Protein AF-A0A183HPE6-F1 (afdb_monomer_lite)

pLDDT: mean 84.29, std 10.39, range [44.97, 95.69]

InterPro domains:
  IPR002159 CD36 family [PF01130] (2-77)
  IPR002159 CD36 family [PTHR11923] (2-77)

Organism: NCBI:txid387005

Sequence (78 aa):
MENNTRVLYRNKRYYIYNENESCVNCSLNDWVTIPNIVLQYMANFAAKSPPFVQQLIKFALSHFEHGAPFIRITVNQV

Structure (mmCIF, N/CA/C/O backbone):
data_AF-A0A183HPE6-F1
#
_entry.id   AF-A0A183HPE6-F1
#
loop_
_atom_site.group_PDB
_atom_site.id
_atom_site.type_symbol
_atom_site.label_atom_id
_atom_site.label_alt_id
_atom_site.label_comp_id
_atom_site.label_asym_id
_atom_site.label_entity_id
_atom_site.label_seq_id
_atom_site.pdbx_PDB_ins_code
_atom_site.Cartn_x
_atom_site.Cartn_y
_atom_site.Cartn_z
_atom_site.occupancy
_atom_site.B_iso_or_equiv
_atom_site.auth_seq_id
_atom_site.auth_comp_id
_atom_site.auth_asym_id
_atom_site.auth_atom_id
_atom_site.pdbx_PDB_model_num
ATOM 1 N N . MET A 1 1 ? -43.714 -5.255 -25.384 1.00 44.97 1 MET A N 1
ATOM 2 C CA . MET A 1 1 ? -42.491 -5.993 -25.764 1.00 44.97 1 MET A CA 1
ATOM 3 C C . MET A 1 1 ? -41.318 -5.044 -25.575 1.00 44.97 1 MET 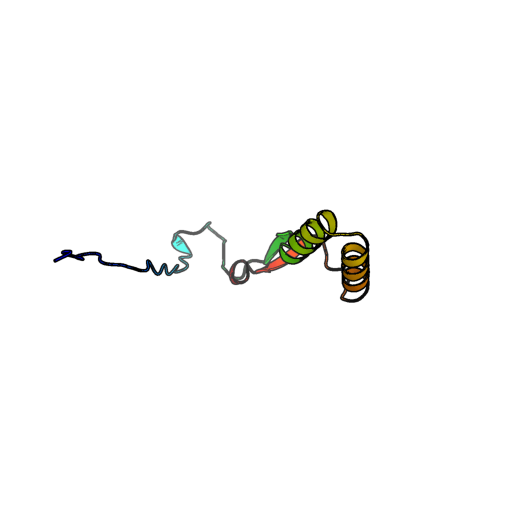A C 1
ATOM 5 O O . MET A 1 1 ? -41.155 -4.145 -26.386 1.00 44.97 1 MET A O 1
ATOM 9 N N . GLU A 1 2 ? -40.586 -5.149 -24.464 1.00 56.25 2 GLU A N 1
ATOM 10 C CA . GLU A 1 2 ? -39.389 -4.326 -24.238 1.00 56.25 2 GLU A CA 1
ATOM 11 C C . GLU A 1 2 ? -38.211 -4.904 -25.023 1.00 56.25 2 GLU A C 1
ATOM 13 O O . GLU A 1 2 ? -37.823 -6.057 -24.834 1.00 56.25 2 GLU A O 1
ATOM 18 N N . ASN A 1 3 ? -37.657 -4.096 -25.925 1.00 64.44 3 ASN A N 1
ATOM 19 C CA . ASN A 1 3 ? -36.506 -4.456 -26.739 1.00 64.44 3 ASN A CA 1
ATOM 20 C C . ASN A 1 3 ? -35.224 -4.258 -25.910 1.00 64.44 3 ASN A C 1
ATOM 22 O O . ASN A 1 3 ? -34.571 -3.218 -25.972 1.00 64.44 3 ASN A O 1
ATOM 26 N N . ASN A 1 4 ? -34.912 -5.233 -25.054 1.00 64.44 4 ASN A N 1
ATOM 27 C CA . ASN A 1 4 ? -33.752 -5.201 -24.161 1.00 64.44 4 ASN A CA 1
ATOM 28 C C . ASN A 1 4 ? -32.461 -5.597 -24.901 1.00 64.44 4 ASN A C 1
ATOM 30 O O . ASN A 1 4 ? -31.939 -6.695 -24.733 1.00 64.44 4 ASN A O 1
ATOM 34 N N . THR A 1 5 ? -31.905 -4.678 -25.694 1.00 75.50 5 THR A N 1
ATOM 35 C CA . THR A 1 5 ? -30.611 -4.841 -26.391 1.00 75.50 5 THR A CA 1
ATOM 36 C C . THR A 1 5 ? -29.416 -4.370 -25.551 1.00 75.50 5 THR A C 1
ATOM 38 O O . THR A 1 5 ? -28.447 -3.822 -26.081 1.00 75.50 5 THR A O 1
ATOM 41 N N . ARG A 1 6 ? -29.469 -4.502 -24.220 1.00 73.69 6 ARG A N 1
ATOM 42 C CA . ARG A 1 6 ? -28.348 -4.088 -23.362 1.00 73.69 6 ARG A CA 1
ATOM 43 C C . ARG A 1 6 ? -27.256 -5.151 -23.354 1.00 73.69 6 ARG A C 1
ATOM 45 O O . ARG A 1 6 ? -27.474 -6.270 -22.907 1.00 73.69 6 ARG A O 1
ATOM 52 N N . VAL A 1 7 ? -26.059 -4.754 -23.778 1.00 75.38 7 VAL A N 1
ATOM 53 C CA . VAL A 1 7 ? -24.838 -5.550 -23.633 1.00 75.38 7 VAL A CA 1
ATOM 54 C C . VAL A 1 7 ? -24.087 -5.062 -22.400 1.00 75.38 7 VAL A C 1
ATOM 56 O O . VAL A 1 7 ? -23.631 -3.921 -22.343 1.00 75.38 7 VAL A O 1
ATOM 59 N N . LEU A 1 8 ? -23.969 -5.929 -21.398 1.00 81.69 8 LEU A N 1
ATOM 60 C CA . LEU A 1 8 ? -23.122 -5.703 -20.233 1.00 81.69 8 LEU A CA 1
ATOM 61 C C . LEU A 1 8 ? -21.744 -6.294 -20.522 1.00 81.69 8 LEU A C 1
ATOM 63 O O . LEU A 1 8 ? -21.627 -7.492 -20.774 1.00 81.69 8 LEU A O 1
ATOM 67 N N . TYR A 1 9 ? -20.699 -5.471 -20.469 1.00 81.00 9 TYR A N 1
ATOM 68 C CA . TYR A 1 9 ? -19.322 -5.940 -20.594 1.00 81.00 9 TYR A CA 1
ATOM 69 C C . TYR A 1 9 ? -18.534 -5.602 -19.331 1.00 81.00 9 TYR A C 1
ATOM 71 O O . TYR A 1 9 ? -18.681 -4.530 -18.744 1.00 81.00 9 TYR A O 1
ATOM 79 N N . ARG A 1 10 ? -17.677 -6.533 -18.905 1.00 82.88 10 ARG A N 1
ATOM 80 C CA . ARG A 1 10 ? -16.748 -6.323 -17.795 1.00 82.88 10 ARG A CA 1
ATOM 81 C C . ARG A 1 10 ? -15.365 -6.076 -18.370 1.00 82.88 10 ARG A C 1
ATOM 83 O O . ARG A 1 10 ? -14.757 -6.987 -18.926 1.00 82.88 10 ARG A O 1
ATOM 90 N N . ASN A 1 11 ? -14.870 -4.853 -18.225 1.00 83.94 11 ASN A N 1
ATOM 91 C CA . ASN A 1 11 ? -13.510 -4.521 -18.625 1.00 83.94 11 ASN A CA 1
ATOM 92 C C . ASN A 1 11 ? -12.521 -5.215 -17.671 1.00 83.94 11 ASN A C 1
ATOM 94 O O . ASN A 1 11 ? -12.450 -4.870 -16.490 1.00 83.94 11 ASN A O 1
ATOM 98 N N . LYS A 1 12 ? -11.804 -6.227 -18.170 1.00 88.88 12 LYS A N 1
ATOM 99 C CA . LYS A 1 12 ? -10.683 -6.851 -17.461 1.00 88.88 12 LYS A CA 1
ATOM 100 C C . LYS A 1 12 ? -9.403 -6.180 -17.941 1.00 88.88 12 LYS A C 1
ATOM 102 O O . LYS A 1 12 ? -9.086 -6.252 -19.124 1.00 88.88 12 LYS A O 1
ATOM 107 N N . ARG A 1 13 ? -8.683 -5.536 -17.025 1.00 90.62 13 ARG A N 1
ATOM 108 C CA . ARG A 1 13 ? -7.386 -4.919 -17.313 1.00 90.62 13 ARG A CA 1
ATOM 109 C C . ARG A 1 13 ? -6.275 -5.844 -16.841 1.00 90.62 13 ARG A C 1
ATOM 111 O O . ARG A 1 13 ? -6.332 -6.341 -15.720 1.00 90.62 13 ARG A O 1
ATOM 118 N N . TYR A 1 14 ? -5.290 -6.042 -17.704 1.00 90.62 14 TYR A N 1
ATOM 119 C CA . TYR A 1 14 ? -4.049 -6.739 -17.402 1.00 90.62 14 TYR A CA 1
ATOM 120 C C . TYR A 1 14 ? -2.915 -5.744 -17.600 1.00 90.62 14 TYR A C 1
ATOM 122 O O . TYR A 1 14 ? -2.912 -5.004 -18.583 1.00 90.62 14 TYR A O 1
ATOM 130 N N . TYR A 1 15 ? -1.986 -5.715 -16.655 1.00 89.12 15 TYR A N 1
ATOM 131 C CA . TYR A 1 15 ? -0.818 -4.850 -16.701 1.00 89.12 15 TYR A CA 1
ATOM 132 C C . TYR A 1 15 ? 0.409 -5.744 -16.840 1.00 89.12 15 TYR A C 1
ATOM 134 O O . TYR A 1 15 ? 0.546 -6.719 -16.102 1.00 89.12 15 TYR A O 1
ATOM 142 N N . ILE A 1 16 ? 1.257 -5.441 -17.819 1.00 92.50 16 ILE A N 1
ATOM 143 C CA . ILE A 1 16 ? 2.505 -6.158 -18.075 1.00 92.50 16 ILE A CA 1
ATOM 144 C C . ILE A 1 16 ? 3.630 -5.176 -17.782 1.00 92.50 16 ILE A C 1
ATOM 146 O O . ILE A 1 16 ? 3.614 -4.052 -18.279 1.00 92.50 16 ILE A O 1
ATOM 150 N N . TYR A 1 17 ? 4.575 -5.590 -16.947 1.00 92.88 17 TYR A N 1
ATOM 151 C CA . TYR A 1 17 ? 5.741 -4.780 -16.634 1.00 92.88 17 TYR A CA 1
ATOM 152 C C . TYR A 1 17 ? 6.697 -4.716 -17.831 1.00 92.88 17 TYR A C 1
ATOM 154 O O . TYR A 1 17 ? 6.956 -5.733 -18.476 1.00 92.88 17 TYR A O 1
ATOM 162 N N . ASN A 1 18 ? 7.222 -3.521 -18.101 1.00 92.62 18 ASN A N 1
ATOM 163 C CA . ASN A 1 18 ? 8.205 -3.264 -19.146 1.00 92.62 18 ASN A CA 1
ATOM 164 C C . ASN A 1 18 ? 9.366 -2.451 -18.564 1.00 92.62 18 ASN A C 1
ATOM 166 O O . ASN A 1 18 ? 9.207 -1.281 -18.216 1.00 92.62 18 ASN A O 1
ATOM 170 N N . GLU A 1 19 ? 10.534 -3.077 -18.463 1.00 91.38 19 GLU A N 1
ATOM 171 C CA . GLU A 1 19 ? 11.744 -2.467 -17.906 1.00 91.38 19 GLU A CA 1
ATOM 172 C C . GLU A 1 19 ? 12.255 -1.304 -18.770 1.00 91.38 19 GLU A C 1
ATOM 174 O O . GLU A 1 19 ? 12.645 -0.269 -18.241 1.00 91.38 19 GLU A O 1
ATOM 179 N N . ASN A 1 20 ? 12.141 -1.408 -20.100 1.00 93.44 20 ASN A N 1
ATOM 180 C CA . ASN A 1 20 ? 12.618 -0.378 -21.033 1.00 93.44 20 ASN A CA 1
ATOM 181 C C . ASN A 1 20 ? 11.769 0.903 -21.013 1.00 93.44 20 ASN A C 1
ATOM 183 O O . ASN A 1 20 ? 12.245 1.969 -21.392 1.00 93.44 20 ASN A O 1
ATOM 187 N N . GLU A 1 21 ? 10.503 0.791 -20.606 1.00 93.75 21 GLU A N 1
ATOM 188 C CA . GLU A 1 21 ? 9.583 1.925 -20.432 1.00 93.75 21 GLU A CA 1
ATOM 189 C C . GLU A 1 21 ? 9.510 2.394 -18.970 1.00 93.75 21 GLU A C 1
ATOM 191 O O . GLU A 1 21 ? 8.773 3.326 -18.644 1.00 93.75 21 GLU A O 1
ATOM 196 N N . SER A 1 22 ? 10.275 1.754 -18.085 1.00 91.44 22 SER A N 1
ATOM 197 C CA . SER A 1 22 ? 10.427 2.154 -16.690 1.00 91.44 22 SER A CA 1
ATOM 198 C C . SER A 1 22 ? 11.594 3.136 -16.531 1.00 91.44 22 SER A C 1
ATOM 200 O O . SER A 1 22 ? 12.330 3.439 -17.469 1.00 91.44 22 SER A O 1
ATOM 202 N N . CYS A 1 23 ? 11.773 3.683 -15.327 1.00 89.50 23 CYS A N 1
ATOM 203 C CA . CYS A 1 23 ? 12.971 4.460 -15.026 1.00 89.50 23 CYS A CA 1
ATOM 204 C C . CYS A 1 23 ? 14.243 3.599 -15.138 1.00 89.50 23 CYS A C 1
ATOM 206 O O . CYS A 1 23 ? 14.207 2.400 -14.886 1.00 89.50 23 CYS A O 1
ATOM 208 N N . VAL A 1 24 ? 15.368 4.235 -15.492 1.00 88.00 24 VAL A N 1
ATOM 209 C CA . VAL A 1 24 ? 16.622 3.593 -15.954 1.00 88.00 24 VAL A CA 1
ATOM 210 C C . VAL A 1 24 ? 17.114 2.430 -15.081 1.00 88.00 24 VAL A C 1
ATOM 212 O O . VAL A 1 24 ? 17.661 1.475 -15.612 1.00 88.00 24 VAL A O 1
ATOM 215 N N . ASN A 1 25 ? 16.913 2.496 -13.763 1.00 88.25 25 ASN A N 1
ATOM 216 C CA . ASN A 1 25 ? 17.359 1.476 -12.808 1.00 88.25 25 ASN A CA 1
ATOM 217 C C . ASN A 1 25 ? 16.206 0.957 -11.939 1.00 88.25 25 ASN A C 1
ATOM 219 O O . ASN A 1 25 ? 16.417 0.661 -10.767 1.00 88.25 25 ASN A O 1
ATOM 223 N N . CYS A 1 26 ? 14.988 0.940 -12.476 1.00 90.50 26 CYS A N 1
ATOM 224 C CA . CYS A 1 26 ? 13.800 0.565 -11.724 1.00 90.50 26 CYS A CA 1
ATOM 225 C C . CYS A 1 26 ? 13.361 -0.852 -12.058 1.00 90.50 26 CYS A C 1
ATOM 227 O O . CYS A 1 26 ? 13.004 -1.146 -13.198 1.00 90.50 26 CYS A O 1
ATOM 229 N N . SER A 1 27 ? 13.308 -1.699 -11.040 1.00 92.81 27 SER A N 1
ATOM 230 C CA . SER A 1 27 ? 12.890 -3.091 -11.117 1.00 92.81 27 SER A CA 1
ATOM 231 C C . SER A 1 27 ? 11.682 -3.363 -10.227 1.00 92.81 27 SER A C 1
ATOM 233 O O . SER A 1 27 ? 11.493 -2.759 -9.173 1.00 92.81 27 SER A O 1
ATOM 235 N N . LEU A 1 28 ? 10.889 -4.369 -10.597 1.00 92.75 28 LEU A N 1
ATOM 236 C CA . LEU A 1 28 ? 9.842 -4.911 -9.727 1.00 92.75 28 LEU A CA 1
ATOM 237 C C . LEU A 1 28 ? 10.387 -5.440 -8.388 1.00 92.75 28 LEU A C 1
ATOM 239 O O . LEU A 1 28 ? 9.653 -5.487 -7.401 1.00 92.75 28 LEU A O 1
ATOM 243 N N . ASN A 1 29 ? 11.666 -5.819 -8.348 1.00 94.50 29 ASN A N 1
ATOM 244 C CA . ASN A 1 29 ? 12.335 -6.315 -7.145 1.00 94.50 29 ASN A CA 1
ATOM 245 C C . ASN A 1 29 ? 12.894 -5.197 -6.253 1.00 94.50 29 ASN A C 1
ATOM 247 O O . ASN A 1 29 ? 13.456 -5.490 -5.194 1.00 94.50 29 ASN A O 1
ATOM 251 N N . ASP A 1 30 ? 12.754 -3.933 -6.656 1.00 93.62 30 ASP A N 1
ATOM 252 C CA . ASP A 1 30 ? 13.250 -2.813 -5.867 1.00 93.62 30 ASP A CA 1
ATOM 253 C C . ASP A 1 30 ? 12.466 -2.681 -4.570 1.00 93.62 30 ASP A C 1
ATOM 255 O O . ASP A 1 30 ? 11.237 -2.763 -4.537 1.00 93.62 30 ASP A O 1
ATOM 259 N N . TRP A 1 31 ? 13.197 -2.455 -3.482 1.00 95.19 31 TRP A N 1
ATOM 260 C CA . TRP A 1 31 ? 12.609 -2.265 -2.167 1.00 95.19 31 TRP A CA 1
ATOM 261 C C . TRP A 1 31 ? 12.159 -0.826 -1.981 1.00 95.19 31 TRP A C 1
ATOM 263 O O . TRP A 1 31 ? 12.970 0.100 -2.025 1.00 95.19 31 TRP A O 1
ATOM 273 N N . VAL A 1 32 ? 10.887 -0.658 -1.654 1.00 93.75 32 VAL A N 1
ATOM 274 C CA . VAL A 1 32 ? 10.276 0.626 -1.336 1.00 93.75 32 VAL A CA 1
ATOM 275 C C . VAL A 1 32 ? 9.722 0.608 0.081 1.00 93.75 32 VAL A C 1
ATOM 277 O O . VAL A 1 32 ? 9.231 -0.406 0.578 1.00 93.75 32 VAL A O 1
ATOM 280 N N . THR A 1 33 ? 9.817 1.753 0.747 1.00 94.62 33 THR A N 1
ATOM 281 C CA . THR A 1 33 ? 9.183 1.969 2.045 1.00 94.62 33 THR A CA 1
ATOM 282 C C . THR A 1 33 ? 7.881 2.712 1.807 1.00 94.62 33 THR A C 1
ATOM 284 O O . THR A 1 33 ? 7.904 3.874 1.402 1.00 94.62 33 THR A O 1
ATOM 287 N N . ILE A 1 34 ? 6.755 2.047 2.046 1.00 92.38 34 ILE A N 1
ATOM 288 C CA . ILE A 1 34 ? 5.427 2.630 1.856 1.00 92.38 34 ILE A CA 1
ATOM 289 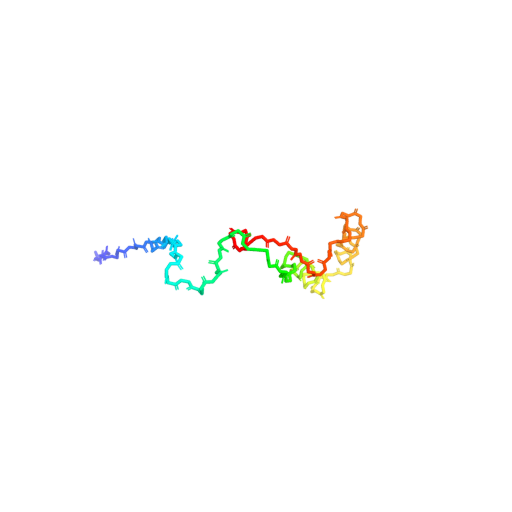C C . ILE A 1 34 ? 4.679 2.720 3.185 1.00 92.38 34 ILE A C 1
ATOM 291 O O . ILE A 1 34 ? 4.962 1.955 4.111 1.00 92.38 34 ILE A O 1
ATOM 295 N N . PRO A 1 35 ? 3.705 3.632 3.307 1.00 91.31 35 PRO A N 1
ATOM 296 C CA . PRO A 1 35 ? 2.830 3.648 4.464 1.00 91.31 35 PRO A CA 1
ATOM 297 C C . PRO A 1 35 ? 2.038 2.336 4.579 1.00 91.31 35 PRO A C 1
ATOM 299 O O . PRO A 1 35 ? 1.539 1.814 3.583 1.00 91.31 35 PRO A O 1
ATOM 302 N N . ASN A 1 36 ? 1.877 1.815 5.795 1.00 89.81 36 ASN A N 1
ATOM 303 C CA . ASN A 1 36 ? 1.080 0.613 6.026 1.00 89.81 36 ASN A CA 1
ATOM 304 C C . ASN A 1 36 ? -0.417 0.935 5.897 1.00 89.81 36 ASN A C 1
ATOM 306 O O . ASN A 1 36 ? -1.058 1.410 6.838 1.00 89.81 36 A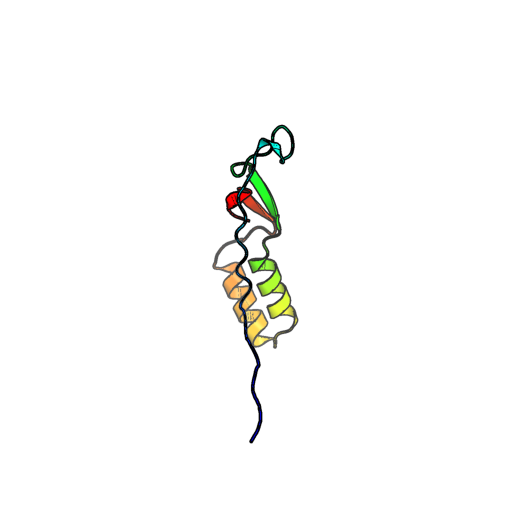SN A O 1
ATOM 310 N N . ILE A 1 37 ? -0.974 0.685 4.712 1.00 88.38 37 ILE A N 1
ATOM 311 C CA . ILE A 1 37 ? -2.367 1.006 4.378 1.00 88.38 37 ILE A CA 1
ATOM 312 C C . ILE A 1 37 ? -3.347 0.242 5.280 1.00 88.38 37 ILE A C 1
ATOM 314 O O . ILE A 1 37 ? -4.343 0.810 5.725 1.00 88.38 37 ILE A O 1
ATOM 318 N N . VAL A 1 38 ? -3.052 -1.019 5.609 1.00 85.56 38 VAL A N 1
ATOM 319 C CA . VAL A 1 38 ? -3.899 -1.838 6.491 1.00 85.56 38 VAL A CA 1
ATOM 320 C C . VAL A 1 38 ? -3.988 -1.204 7.876 1.00 85.56 38 VAL A C 1
ATOM 322 O O . VAL A 1 38 ? -5.087 -1.005 8.399 1.00 85.56 38 VAL A O 1
ATOM 325 N N . LEU A 1 39 ? -2.843 -0.807 8.434 1.00 85.44 39 LEU A N 1
ATOM 326 C CA . LEU A 1 39 ? -2.787 -0.130 9.725 1.00 85.44 39 LEU A CA 1
ATOM 327 C C . LEU A 1 39 ? -3.538 1.208 9.696 1.00 85.44 39 LEU A C 1
ATOM 329 O O . LEU A 1 39 ? -4.286 1.514 10.624 1.00 85.44 39 LEU A O 1
ATOM 333 N N . GLN A 1 40 ? -3.401 1.984 8.618 1.00 85.25 40 GLN A N 1
ATOM 334 C CA . GLN A 1 40 ? -4.138 3.240 8.455 1.00 85.25 40 GLN A CA 1
ATOM 335 C C . GLN A 1 40 ? -5.649 3.029 8.396 1.00 85.25 40 GLN A C 1
ATOM 337 O O . GLN A 1 40 ? -6.393 3.774 9.034 1.00 85.25 40 GLN A O 1
ATOM 342 N N . TYR A 1 41 ? -6.124 2.013 7.672 1.00 87.94 41 TYR A N 1
ATOM 343 C CA . TYR A 1 41 ? -7.548 1.685 7.643 1.00 87.94 41 TYR A CA 1
ATOM 344 C C . TYR A 1 41 ? -8.059 1.274 9.019 1.00 87.94 41 TYR A C 1
ATOM 346 O O . TYR A 1 41 ? -9.111 1.761 9.433 1.00 87.94 41 TYR A O 1
ATOM 354 N N . MET A 1 42 ? -7.315 0.442 9.750 1.00 83.56 42 MET A N 1
ATOM 355 C CA . MET A 1 42 ? -7.683 0.047 11.112 1.00 83.56 42 MET A CA 1
ATOM 356 C C . MET A 1 42 ? -7.737 1.252 12.055 1.00 83.56 42 MET A C 1
ATOM 358 O O . MET A 1 42 ? -8.703 1.397 12.803 1.00 83.56 42 MET A O 1
ATOM 362 N N . ALA A 1 43 ? -6.754 2.152 11.985 1.00 83.50 43 ALA A N 1
ATOM 363 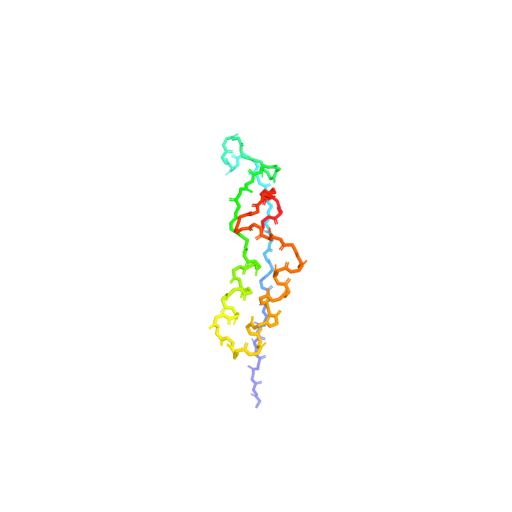C CA . ALA A 1 43 ? -6.732 3.374 12.785 1.00 83.50 43 ALA A CA 1
ATOM 364 C C . ALA A 1 43 ? -7.910 4.304 12.443 1.00 83.50 43 ALA A C 1
ATOM 366 O O . ALA A 1 43 ? -8.613 4.772 13.341 1.00 83.50 43 ALA A O 1
ATOM 367 N N . ASN A 1 44 ? -8.182 4.516 11.152 1.00 87.12 44 ASN A N 1
ATOM 368 C CA . ASN A 1 44 ? -9.310 5.323 10.682 1.00 87.12 44 ASN A CA 1
ATOM 369 C C . ASN A 1 44 ? -10.660 4.720 11.084 1.00 87.12 44 ASN A C 1
ATOM 371 O O . ASN A 1 44 ? -11.580 5.447 11.463 1.00 87.12 44 ASN A O 1
ATOM 375 N N . PHE A 1 45 ? -10.785 3.396 11.014 1.00 86.31 45 PHE A N 1
ATOM 376 C CA . PHE A 1 45 ? -11.978 2.686 11.453 1.00 86.31 45 PHE A CA 1
ATOM 377 C C . PHE A 1 45 ? -12.162 2.820 12.968 1.00 86.31 45 PHE A C 1
ATOM 379 O O . PHE A 1 45 ? -13.242 3.198 13.419 1.00 86.31 45 PHE A O 1
ATOM 386 N N . ALA A 1 46 ? -11.101 2.618 13.755 1.00 84.94 46 ALA A N 1
ATOM 387 C CA . ALA A 1 46 ? -11.125 2.794 15.205 1.00 84.94 46 ALA A CA 1
ATOM 388 C C . ALA A 1 46 ? -11.512 4.224 15.614 1.00 84.94 46 ALA A C 1
ATOM 390 O O . ALA A 1 46 ? -12.262 4.397 16.570 1.00 84.94 46 ALA A O 1
ATOM 391 N N . ALA A 1 47 ? -11.049 5.243 14.882 1.00 85.81 47 ALA A N 1
ATOM 392 C CA . ALA A 1 47 ? -11.387 6.646 15.135 1.00 85.81 47 ALA A CA 1
ATOM 393 C C . ALA A 1 47 ? -12.871 6.976 14.889 1.00 85.81 47 ALA A C 1
ATOM 395 O O . ALA A 1 47 ? -13.405 7.891 15.511 1.00 85.81 47 ALA A O 1
ATOM 396 N N . LYS A 1 48 ? -13.543 6.236 14.000 1.00 89.69 48 LYS A N 1
ATOM 397 C CA . LYS A 1 48 ? -14.974 6.399 13.686 1.00 89.69 48 LYS A CA 1
ATOM 398 C C . LYS A 1 48 ? -15.883 5.447 14.467 1.00 89.69 48 LYS A C 1
ATOM 400 O O . LYS A 1 48 ? -17.099 5.498 14.303 1.00 89.69 48 LYS A O 1
ATOM 405 N N . SER A 1 49 ? -15.306 4.558 15.271 1.00 86.75 49 SER A N 1
ATOM 406 C CA . SER A 1 49 ? -16.043 3.493 15.944 1.00 86.75 49 SER A CA 1
ATOM 407 C C . SER A 1 49 ? -16.438 3.865 17.377 1.00 86.75 49 SER A C 1
ATOM 409 O O . SER A 1 49 ? -15.776 4.692 18.006 1.00 86.75 49 SER A O 1
ATOM 411 N N . PRO A 1 50 ? -17.481 3.225 17.938 1.00 90.69 50 PRO A N 1
ATOM 412 C CA . PRO A 1 50 ? -17.829 3.375 19.347 1.00 90.69 50 PRO A CA 1
ATOM 413 C C . PRO A 1 50 ? -16.666 2.990 20.286 1.00 90.69 50 PRO A C 1
ATOM 415 O O . PRO A 1 50 ? -15.842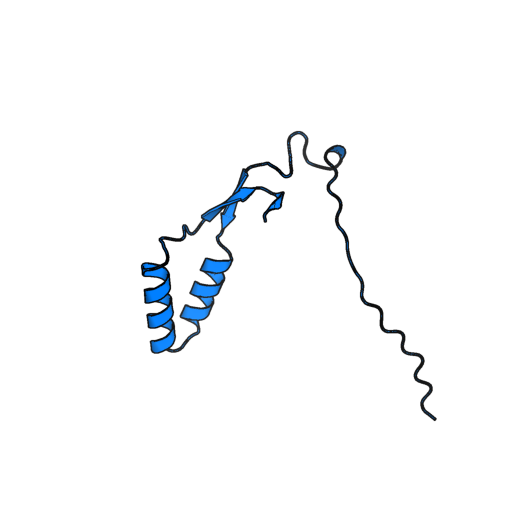 2.143 19.919 1.00 90.69 50 PRO A O 1
ATOM 418 N N . PRO A 1 51 ? -16.626 3.519 21.526 1.00 87.50 51 PRO A N 1
ATOM 419 C CA . PRO A 1 51 ? -15.500 3.331 22.451 1.00 87.50 51 PRO A CA 1
ATOM 420 C C . PRO A 1 51 ? -15.103 1.866 22.693 1.00 87.50 51 PRO A C 1
ATOM 422 O O . PRO A 1 51 ? -13.916 1.553 22.766 1.00 87.50 51 PRO A O 1
ATOM 425 N N . PHE A 1 52 ? -16.075 0.947 22.749 1.00 88.44 52 PHE A N 1
ATOM 426 C CA . PHE A 1 52 ? -15.801 -0.479 22.967 1.00 88.44 52 PHE A CA 1
ATOM 427 C C . PHE A 1 52 ? -15.024 -1.117 21.800 1.00 88.44 52 PHE A C 1
ATOM 429 O O . PHE A 1 52 ? -14.093 -1.892 22.016 1.00 88.44 52 PHE A O 1
ATOM 436 N N . VAL A 1 53 ? -15.363 -0.754 20.558 1.00 85.56 53 VAL A N 1
ATOM 437 C CA . VAL A 1 53 ? -14.691 -1.244 19.343 1.00 85.56 53 VAL A CA 1
ATOM 438 C C . VAL A 1 53 ? -13.289 -0.659 19.258 1.00 85.56 53 VAL A C 1
ATOM 440 O O . VAL A 1 53 ? -12.334 -1.368 18.949 1.00 85.56 53 VAL A O 1
ATOM 443 N N . GLN A 1 54 ? -13.147 0.627 19.582 1.00 84.81 54 GLN A N 1
ATOM 444 C CA . GLN A 1 54 ? -11.849 1.290 19.605 1.00 84.81 54 GLN A CA 1
ATOM 445 C C . GLN A 1 54 ? -10.885 0.594 20.576 1.00 84.81 54 GLN A C 1
ATOM 447 O O . GLN A 1 54 ? -9.706 0.436 20.264 1.00 84.81 54 GLN A O 1
ATOM 452 N N . GLN A 1 55 ? -11.381 0.153 21.733 1.00 85.31 55 GLN A N 1
ATOM 453 C CA . GLN A 1 55 ? -10.576 -0.532 22.740 1.00 85.31 55 GLN A CA 1
ATOM 454 C C . GLN A 1 55 ? -10.158 -1.940 22.302 1.00 85.31 55 GLN A C 1
ATOM 456 O O . GLN A 1 55 ? -9.000 -2.307 22.494 1.00 85.31 55 GLN A O 1
ATOM 461 N N . LEU A 1 56 ? -11.045 -2.684 21.632 1.00 84.94 56 LEU A N 1
ATOM 462 C CA . LEU A 1 56 ? -10.706 -3.972 21.016 1.00 84.94 56 LEU A CA 1
ATOM 463 C C . LEU A 1 56 ? -9.636 -3.825 19.929 1.00 84.94 56 LEU A C 1
ATOM 465 O O . LEU A 1 56 ? -8.677 -4.593 19.908 1.00 84.94 56 LEU A O 1
ATOM 469 N N . ILE A 1 57 ? -9.760 -2.816 19.062 1.00 82.00 57 ILE A N 1
ATOM 470 C CA . ILE A 1 57 ? -8.774 -2.567 18.002 1.00 82.00 57 ILE A CA 1
ATOM 471 C C . ILE A 1 57 ? -7.437 -2.140 18.604 1.00 82.00 57 ILE A C 1
ATOM 473 O O . ILE A 1 57 ? -6.406 -2.661 18.201 1.00 82.00 57 ILE A O 1
ATOM 477 N N . LYS A 1 58 ? -7.430 -1.243 19.598 1.00 81.31 58 LYS A N 1
ATOM 478 C CA . LYS A 1 58 ? -6.198 -0.855 20.306 1.00 81.31 58 LYS A CA 1
ATOM 479 C C . LYS A 1 58 ? -5.519 -2.058 20.958 1.00 81.31 58 LYS A C 1
ATOM 481 O O . LYS A 1 58 ? -4.306 -2.191 20.845 1.00 81.31 58 LYS A O 1
ATOM 486 N N . PHE A 1 59 ? -6.291 -2.939 21.594 1.00 83.31 59 PHE A N 1
ATOM 487 C CA . PHE A 1 59 ? -5.762 -4.162 22.189 1.00 83.31 59 PHE A CA 1
ATOM 488 C C . PHE A 1 59 ? -5.152 -5.081 21.125 1.00 83.31 59 PHE A C 1
ATOM 490 O O . PHE A 1 59 ? -4.001 -5.493 21.260 1.00 83.31 59 PHE A O 1
ATOM 497 N N . ALA A 1 60 ? -5.875 -5.327 20.029 1.00 80.69 60 ALA A N 1
ATOM 498 C CA . ALA A 1 60 ? -5.376 -6.125 18.914 1.00 80.69 60 ALA A CA 1
ATOM 499 C C . ALA A 1 60 ? -4.089 -5.530 18.320 1.00 80.69 60 ALA A C 1
ATOM 501 O O . ALA A 1 60 ? -3.110 -6.249 18.171 1.00 80.69 60 ALA A O 1
ATOM 502 N N . LEU A 1 61 ? -4.046 -4.218 18.075 1.00 78.06 61 LEU A N 1
ATOM 503 C CA . LEU A 1 61 ? -2.855 -3.523 17.574 1.00 78.06 61 LEU A CA 1
ATOM 504 C C . LEU A 1 61 ? -1.673 -3.579 18.550 1.00 78.06 61 LEU A C 1
ATOM 506 O O . LEU A 1 61 ? -0.530 -3.612 18.116 1.00 78.06 61 LEU A O 1
ATOM 510 N N . SER A 1 62 ? -1.926 -3.598 19.861 1.00 77.75 62 SER A N 1
ATOM 511 C CA . SER A 1 62 ? -0.860 -3.740 20.862 1.00 77.75 62 SER A CA 1
ATOM 512 C C . SER A 1 62 ? -0.324 -5.172 20.987 1.00 77.75 62 SER A C 1
ATOM 514 O O . SER A 1 62 ? 0.809 -5.358 21.423 1.00 77.75 62 SER A O 1
ATOM 516 N N . HIS A 1 63 ? -1.127 -6.177 20.619 1.00 71.75 63 HIS A N 1
ATOM 517 C CA . HIS A 1 63 ? -0.801 -7.595 20.786 1.00 71.75 63 HIS A CA 1
ATOM 518 C C . HIS A 1 63 ? -0.249 -8.240 19.505 1.00 71.75 63 HIS A C 1
ATOM 520 O O . HIS A 1 63 ? 0.696 -9.019 19.571 1.00 71.75 63 HIS A O 1
ATOM 526 N N . PHE A 1 64 ? -0.799 -7.894 18.338 1.00 63.19 64 PHE A N 1
ATOM 527 C CA . PHE A 1 64 ? -0.459 -8.472 17.030 1.00 63.19 64 PHE A CA 1
ATOM 528 C C . PHE A 1 64 ? 0.720 -7.773 16.337 1.00 63.19 64 PHE A C 1
ATOM 530 O O . PHE A 1 64 ? 0.761 -7.672 15.119 1.00 63.19 64 PHE A O 1
ATOM 537 N N . GLU A 1 65 ? 1.707 -7.359 17.125 1.00 56.91 65 GLU A N 1
ATOM 538 C CA . GLU A 1 65 ? 2.925 -6.663 16.707 1.00 56.91 65 GLU A CA 1
ATOM 539 C C . GLU A 1 65 ? 2.800 -5.157 16.461 1.00 56.91 65 GLU A C 1
ATOM 541 O O . GLU A 1 65 ? 1.801 -4.618 15.988 1.00 56.91 65 GLU A O 1
ATOM 546 N N . HIS A 1 66 ? 3.917 -4.494 16.767 1.00 55.28 66 HIS A N 1
ATOM 547 C CA . HIS A 1 66 ? 4.248 -3.106 16.482 1.00 55.28 66 HIS A CA 1
ATOM 548 C C . HIS A 1 66 ? 4.329 -2.889 14.967 1.00 55.28 66 HIS A C 1
ATOM 550 O O . HIS A 1 66 ? 5.408 -2.624 14.433 1.00 55.28 66 HIS A O 1
ATOM 556 N N . GLY A 1 67 ? 3.209 -3.045 14.260 1.00 63.09 67 GLY A N 1
ATOM 557 C CA . GLY A 1 67 ? 3.122 -2.771 12.837 1.00 63.09 67 GLY A CA 1
ATOM 558 C C . GLY A 1 67 ? 3.664 -1.372 12.597 1.00 63.09 67 GLY A C 1
ATOM 559 O O . GLY A 1 67 ? 3.064 -0.383 13.022 1.00 63.09 67 GLY A O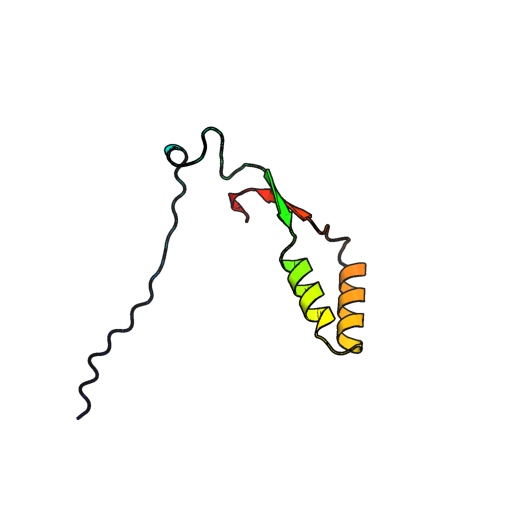 1
ATOM 560 N N . ALA A 1 68 ? 4.846 -1.290 11.991 1.00 76.50 68 ALA A N 1
ATOM 561 C CA . ALA A 1 68 ? 5.474 -0.011 11.752 1.00 76.50 68 ALA A CA 1
ATOM 562 C C . ALA A 1 68 ? 4.542 0.817 10.846 1.00 76.50 68 ALA A C 1
ATOM 564 O O . ALA A 1 68 ? 3.929 0.266 9.921 1.00 76.50 68 ALA A O 1
ATOM 565 N N . PRO A 1 69 ? 4.416 2.137 11.085 1.00 83.50 69 PRO A N 1
ATOM 566 C CA . PRO A 1 69 ? 3.588 3.009 10.249 1.00 83.50 69 PRO A CA 1
ATOM 567 C C . PRO A 1 69 ? 4.021 2.973 8.777 1.00 83.50 69 PRO A C 1
ATOM 569 O O . PRO A 1 69 ? 3.226 3.273 7.885 1.00 83.50 69 PRO A O 1
ATOM 572 N N . PHE A 1 70 ? 5.258 2.542 8.536 1.00 90.56 70 PHE A N 1
ATOM 573 C CA . PHE A 1 70 ? 5.829 2.270 7.234 1.00 90.56 70 PHE A CA 1
ATOM 574 C C . PHE A 1 70 ? 6.331 0.829 7.171 1.00 90.56 70 PHE A C 1
ATOM 576 O O . PHE A 1 70 ? 6.980 0.355 8.102 1.00 90.56 70 PHE A O 1
ATOM 583 N N . ILE A 1 71 ? 6.060 0.155 6.058 1.00 91.00 71 ILE A N 1
ATOM 584 C CA . ILE A 1 71 ? 6.544 -1.195 5.764 1.00 91.00 71 ILE A CA 1
ATOM 585 C C . ILE A 1 71 ? 7.489 -1.148 4.572 1.00 91.00 71 ILE A C 1
ATOM 587 O O . ILE A 1 71 ? 7.344 -0.309 3.682 1.00 91.00 71 ILE A O 1
ATOM 591 N N . ARG A 1 72 ? 8.458 -2.061 4.558 1.00 93.31 72 ARG A N 1
ATOM 592 C CA . ARG A 1 72 ? 9.396 -2.216 3.451 1.00 93.31 72 ARG A CA 1
ATOM 593 C C . ARG A 1 72 ? 8.989 -3.434 2.633 1.00 93.31 72 ARG A C 1
ATOM 595 O O . ARG A 1 72 ? 9.002 -4.544 3.157 1.00 93.31 72 ARG A O 1
ATOM 602 N N . ILE A 1 73 ? 8.617 -3.213 1.379 1.00 93.31 73 ILE A N 1
ATOM 603 C CA . ILE A 1 73 ? 8.155 -4.252 0.448 1.00 93.31 73 ILE A CA 1
ATOM 604 C C . ILE A 1 73 ? 8.770 -4.025 -0.932 1.00 93.31 73 ILE A C 1
ATOM 606 O O . ILE A 1 73 ? 9.345 -2.967 -1.184 1.00 93.31 73 ILE A O 1
ATOM 610 N N . THR A 1 74 ? 8.687 -5.013 -1.817 1.00 95.69 74 THR A N 1
ATOM 611 C CA . THR A 1 74 ? 9.117 -4.827 -3.212 1.00 95.69 74 THR A CA 1
ATOM 612 C C . THR A 1 74 ? 8.037 -4.123 -4.030 1.00 95.69 74 THR A C 1
ATOM 614 O O . THR A 1 74 ? 6.856 -4.240 -3.706 1.00 95.69 74 THR A O 1
ATOM 617 N N . VAL A 1 75 ? 8.410 -3.422 -5.106 1.00 91.94 75 VAL A N 1
ATOM 618 C CA . VAL A 1 75 ? 7.446 -2.778 -6.025 1.00 91.94 75 VAL A CA 1
ATOM 619 C C . VAL A 1 75 ? 6.415 -3.781 -6.562 1.00 91.94 75 VAL A C 1
ATOM 621 O O . VAL A 1 75 ? 5.250 -3.435 -6.714 1.00 91.94 75 VAL A O 1
ATOM 624 N N . ASN A 1 76 ? 6.808 -5.040 -6.772 1.00 93.06 76 ASN A N 1
ATOM 625 C CA . ASN A 1 76 ? 5.912 -6.127 -7.182 1.00 93.06 76 ASN A CA 1
ATOM 626 C C . ASN A 1 76 ? 4.816 -6.482 -6.158 1.00 93.06 76 ASN A C 1
ATOM 628 O O . ASN A 1 76 ? 3.836 -7.138 -6.501 1.00 93.06 76 ASN A O 1
ATOM 632 N N . GLN A 1 77 ? 5.027 -6.148 -4.884 1.00 87.19 77 GLN A N 1
ATOM 633 C CA . GLN A 1 77 ? 4.155 -6.528 -3.768 1.00 87.19 77 GLN A CA 1
ATOM 634 C C . GLN A 1 77 ? 3.237 -5.397 -3.293 1.00 87.19 77 GLN A C 1
ATOM 636 O O . GLN A 1 77 ? 2.385 -5.655 -2.442 1.00 87.19 77 GLN A O 1
ATOM 641 N N . VAL A 1 78 ? 3.449 -4.169 -3.779 1.00 79.56 78 VAL A N 1
ATOM 642 C CA . VAL A 1 78 ? 2.574 -3.012 -3.519 1.00 79.56 78 VAL A CA 1
ATOM 643 C C . VAL A 1 78 ? 1.206 -3.256 -4.150 1.00 79.56 78 VAL A C 1
ATOM 645 O O . VAL A 1 78 ? 0.199 -3.009 -3.451 1.00 79.56 78 VAL A O 1
#

Secondary structure (DSSP, 8-state):
------------------STTS-TT--TT-EEEEE-HHHHHHHHHHHHS-HHHHHHHHHHHHHS----SEEEEEGGG-

Foldseek 3Di:
DDPPPDDDDDDDDDDDDDCVPDPVPDDQQDKDKDFPVVVVVLVVPLVVDDPVSVVVSVVCCVPVDPPDRIDIDGNNVD

Radius of gyration: 21.28 Å; chains: 1; bounding box: 60×15×50 Å